Protein AF-A0A4S1FRP7-F1 (afdb_monomer_lite)

Foldseek 3Di:
DVVLLVVLQVLQQPADPVHGHDVSGCLVVLVLQLCLQQVQADPPPRDGGLQVVCCVDPPNVPDPSCPPVVVVLVSCVVSCVVCPPVDDNSRSSNSSD

Structure (mmCIF, N/CA/C/O backbone):
data_AF-A0A4S1FRP7-F1
#
_entry.id   AF-A0A4S1FRP7-F1
#
loop_
_atom_site.group_PDB
_atom_site.id
_atom_site.type_symbol
_atom_site.label_atom_id
_atom_site.label_alt_id
_atom_site.label_comp_id
_atom_site.label_asym_id
_atom_site.label_entity_id
_atom_site.label_seq_id
_atom_site.pdbx_PDB_ins_code
_atom_site.Cartn_x
_atom_site.Cartn_y
_atom_site.Cartn_z
_atom_site.occupancy
_atom_site.B_iso_or_equiv
_atom_site.auth_seq_id
_atom_site.auth_comp_id
_atom_site.auth_asym_id
_atom_site.auth_atom_id
_atom_site.pdbx_PDB_model_num
ATOM 1 N N . LEU A 1 1 ? -16.721 -1.914 2.376 1.00 90.19 1 LEU A N 1
ATOM 2 C CA . LEU A 1 1 ? -15.394 -1.297 2.152 1.00 90.19 1 LEU A CA 1
ATOM 3 C C . LEU A 1 1 ? -15.132 -0.194 3.177 1.00 90.19 1 LEU A C 1
ATOM 5 O O . LEU A 1 1 ? -14.040 -0.136 3.720 1.00 90.19 1 LEU A O 1
ATOM 9 N N . ASP A 1 2 ? -16.154 0.590 3.516 1.00 97.00 2 ASP A N 1
ATOM 10 C CA . ASP A 1 2 ? -16.107 1.766 4.400 1.00 97.00 2 ASP A CA 1
ATOM 11 C C . ASP A 1 2 ? -15.367 1.554 5.725 1.00 97.00 2 ASP A C 1
ATOM 13 O O . ASP A 1 2 ? -14.575 2.399 6.126 1.00 97.00 2 ASP A O 1
ATOM 17 N N . ALA A 1 3 ? -15.556 0.406 6.385 1.00 97.69 3 ALA A N 1
ATOM 18 C CA . ALA A 1 3 ? -14.838 0.092 7.621 1.00 97.69 3 ALA A CA 1
ATOM 19 C C . ALA A 1 3 ? -13.310 0.020 7.420 1.00 97.69 3 ALA A C 1
ATOM 21 O O . ALA A 1 3 ? -12.560 0.529 8.248 1.00 97.69 3 ALA A O 1
ATOM 22 N N . VAL A 1 4 ? -12.849 -0.558 6.303 1.00 98.19 4 VAL A N 1
ATOM 23 C CA . VAL A 1 4 ? -11.419 -0.631 5.959 1.00 98.19 4 VAL A CA 1
ATOM 24 C C . VAL A 1 4 ? -10.877 0.767 5.680 1.00 98.19 4 VAL A C 1
ATOM 26 O O . VAL A 1 4 ? -9.824 1.119 6.194 1.00 98.19 4 VAL A O 1
ATOM 29 N N . VAL A 1 5 ? -11.612 1.574 4.908 1.00 98.50 5 VAL A N 1
ATOM 30 C CA . VAL A 1 5 ? -11.221 2.955 4.574 1.00 98.50 5 VAL A CA 1
ATOM 31 C C . VAL A 1 5 ? -11.140 3.820 5.831 1.00 98.50 5 VAL A C 1
ATOM 33 O O . VAL A 1 5 ? -10.173 4.552 6.015 1.00 98.50 5 VAL A O 1
ATOM 36 N N . LYS A 1 6 ? -12.103 3.682 6.749 1.00 98.62 6 LYS A N 1
ATOM 37 C CA . LYS A 1 6 ? -12.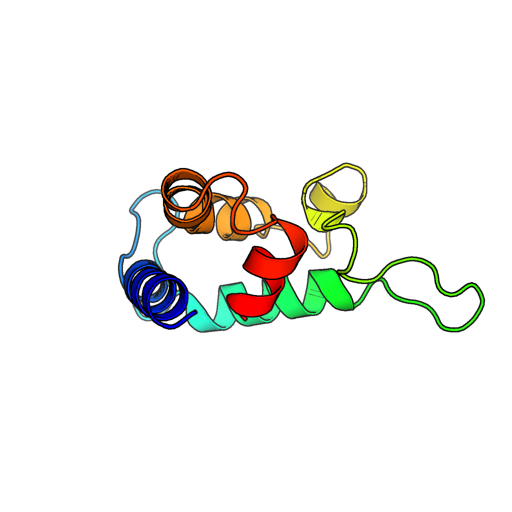073 4.370 8.043 1.00 98.62 6 LYS A CA 1
ATOM 38 C C . LYS A 1 6 ? -10.834 3.995 8.860 1.00 98.62 6 LYS A C 1
ATOM 40 O O . LYS A 1 6 ? -10.193 4.878 9.421 1.00 98.62 6 LYS A O 1
ATOM 45 N N . ASP A 1 7 ? -10.490 2.709 8.921 1.00 98.75 7 ASP A N 1
ATOM 46 C CA . ASP A 1 7 ? -9.285 2.265 9.629 1.00 98.75 7 ASP A CA 1
ATOM 47 C C . ASP A 1 7 ? -7.998 2.749 8.937 1.00 98.75 7 ASP A C 1
ATOM 49 O O . ASP A 1 7 ? -7.041 3.103 9.619 1.00 98.75 7 ASP A O 1
ATOM 53 N N . LEU A 1 8 ? -7.968 2.816 7.600 1.00 98.69 8 LEU A N 1
ATOM 54 C CA . LEU A 1 8 ? -6.846 3.388 6.848 1.00 98.69 8 LEU A CA 1
ATOM 55 C C . LEU A 1 8 ? -6.656 4.877 7.151 1.00 98.69 8 LEU A C 1
ATOM 57 O O . LEU A 1 8 ? -5.534 5.289 7.432 1.00 98.69 8 LEU A O 1
ATOM 61 N N . HIS A 1 9 ? -7.735 5.666 7.164 1.00 98.62 9 HIS A N 1
ATOM 62 C CA . HIS A 1 9 ? -7.672 7.077 7.554 1.00 98.62 9 HIS A CA 1
ATOM 63 C C . HIS A 1 9 ? -7.157 7.254 8.985 1.00 98.62 9 HIS A C 1
ATOM 65 O O . HIS A 1 9 ? -6.389 8.173 9.244 1.00 98.62 9 HIS A O 1
ATOM 71 N N . HIS A 1 10 ? -7.532 6.360 9.905 1.00 98.69 10 HIS A N 1
ATOM 72 C CA . HIS A 1 10 ? -6.985 6.390 11.258 1.00 98.69 10 HIS A CA 1
ATOM 73 C C . HIS A 1 10 ? -5.472 6.129 11.265 1.00 98.69 10 HIS A C 1
ATOM 75 O O . HIS A 1 10 ? -4.729 6.933 11.822 1.00 98.69 10 HIS A O 1
ATOM 81 N N . VAL A 1 11 ? -5.007 5.071 10.583 1.00 98.56 11 VAL A N 1
ATOM 82 C CA . VAL A 1 11 ? -3.567 4.771 10.464 1.00 98.56 11 VAL A CA 1
ATOM 83 C C . VAL A 1 11 ? -2.799 5.937 9.851 1.00 98.56 11 VAL A C 1
ATOM 85 O O . VAL A 1 11 ? -1.687 6.217 10.280 1.00 98.56 11 VAL A O 1
ATOM 88 N N . MET A 1 12 ? -3.374 6.636 8.871 1.00 98.69 12 MET A N 1
ATOM 89 C CA . MET A 1 12 ? -2.711 7.760 8.211 1.00 98.69 12 MET A CA 1
ATOM 90 C C . MET A 1 12 ? -2.322 8.890 9.168 1.00 98.69 12 MET A C 1
ATOM 92 O O . MET A 1 12 ? -1.333 9.559 8.890 1.00 98.69 12 MET A O 1
ATOM 96 N N . THR A 1 13 ? -3.053 9.092 10.265 1.00 98.75 13 THR A N 1
ATOM 97 C CA . THR A 1 13 ? -2.801 10.167 11.244 1.00 98.75 13 THR A CA 1
ATOM 98 C C . THR A 1 13 ? -2.279 9.665 12.593 1.00 98.75 13 THR A C 1
ATOM 100 O O . THR A 1 13 ? -1.936 10.469 13.455 1.00 98.75 13 THR A O 1
ATOM 103 N N . ASP A 1 14 ? -2.222 8.347 12.800 1.00 98.62 14 ASP A N 1
ATOM 104 C CA . ASP A 1 14 ? -1.711 7.723 14.025 1.00 98.62 14 ASP A CA 1
ATOM 105 C C . ASP A 1 14 ? -0.190 7.516 13.932 1.00 98.62 14 ASP A C 1
ATOM 107 O O . ASP A 1 14 ? 0.308 6.425 13.632 1.00 98.62 14 ASP A O 1
ATOM 111 N N . SER A 1 15 ? 0.557 8.608 14.111 1.00 98.69 15 SER A N 1
ATOM 112 C CA . SER A 1 15 ? 2.020 8.611 14.007 1.00 98.69 15 SER A CA 1
ATOM 113 C C . SER A 1 15 ? 2.667 7.638 14.997 1.00 98.69 15 SER A C 1
ATOM 115 O O . SER A 1 15 ? 2.350 7.628 16.181 1.00 98.69 15 SER A O 1
ATOM 117 N N . GLN A 1 16 ? 3.634 6.864 14.514 1.00 98.69 16 GLN A N 1
ATOM 118 C CA . GLN A 1 16 ? 4.375 5.870 15.282 1.00 98.69 16 GLN A CA 1
ATOM 119 C C . GLN A 1 16 ? 5.803 6.345 15.571 1.00 98.69 16 GLN A C 1
ATOM 121 O O . GLN A 1 16 ? 6.515 6.743 14.651 1.00 98.69 16 GLN A O 1
ATOM 126 N N . ASP A 1 17 ? 6.277 6.206 16.809 1.00 98.38 17 ASP A N 1
ATOM 127 C CA . ASP A 1 17 ? 7.604 6.700 17.225 1.00 98.38 17 ASP A CA 1
ATOM 128 C C . ASP A 1 17 ? 8.778 6.086 16.439 1.00 98.38 17 ASP A C 1
ATOM 130 O O . ASP A 1 17 ? 9.797 6.734 16.211 1.00 98.38 17 ASP A O 1
ATOM 134 N N . TRP A 1 18 ? 8.642 4.836 15.985 1.00 98.50 18 TRP A N 1
ATOM 135 C CA . TRP A 1 18 ? 9.676 4.135 15.211 1.00 98.50 18 TRP A CA 1
ATOM 136 C C . TRP A 1 18 ? 9.742 4.575 13.739 1.00 98.50 18 TRP A C 1
ATOM 138 O O . TRP A 1 18 ? 10.703 4.245 13.035 1.00 98.50 18 TRP A O 1
ATOM 148 N N . TRP A 1 19 ? 8.729 5.300 13.260 1.00 98.69 19 TRP A N 1
ATOM 149 C CA . TRP A 1 19 ? 8.724 5.945 11.952 1.00 98.69 19 TRP A CA 1
ATOM 150 C C . TRP A 1 19 ? 7.743 7.123 11.947 1.00 98.69 19 TRP A C 1
ATOM 152 O O . TRP A 1 19 ? 6.633 6.966 11.437 1.00 98.69 19 TRP A O 1
ATOM 162 N N . PRO A 1 20 ? 8.103 8.279 12.533 1.00 98.69 20 PRO A N 1
ATOM 163 C CA . PRO A 1 20 ? 7.175 9.394 12.701 1.00 98.69 20 PRO A CA 1
ATOM 164 C C . PRO A 1 20 ? 6.595 9.881 11.371 1.00 98.69 20 PRO A C 1
ATOM 166 O O . PRO A 1 20 ? 7.275 9.876 10.345 1.00 98.69 20 PRO A O 1
ATOM 169 N N . ALA A 1 21 ? 5.325 10.279 11.383 1.00 98.75 21 ALA A N 1
ATOM 170 C CA . ALA A 1 21 ? 4.650 10.762 10.188 1.00 98.75 21 ALA A CA 1
ATOM 171 C C . ALA A 1 21 ? 5.100 12.185 9.839 1.00 98.75 21 ALA A C 1
ATOM 173 O O . ALA A 1 21 ? 4.950 13.108 10.645 1.00 98.75 21 ALA A O 1
ATOM 174 N N . ASP A 1 22 ? 5.579 12.382 8.612 1.00 98.44 22 ASP A N 1
ATOM 175 C CA . ASP A 1 22 ? 5.844 13.719 8.086 1.00 98.44 22 ASP A CA 1
ATOM 176 C C . ASP A 1 22 ? 4.558 14.552 8.138 1.00 98.44 22 ASP A C 1
ATOM 178 O O . ASP A 1 22 ? 3.494 14.108 7.704 1.00 98.44 22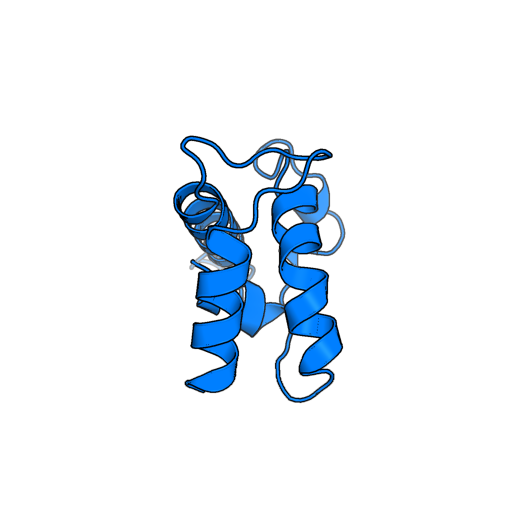 ASP A O 1
ATOM 182 N N . PHE A 1 23 ? 4.640 15.753 8.718 1.00 98.38 23 PHE A N 1
ATOM 183 C CA . PHE A 1 23 ? 3.488 16.644 8.926 1.00 98.38 23 PHE A CA 1
ATOM 184 C C . PHE A 1 23 ? 2.320 16.005 9.704 1.00 98.38 23 PHE A C 1
ATOM 186 O O . PHE A 1 23 ? 1.180 16.453 9.589 1.00 98.38 23 PHE A O 1
ATOM 193 N N . GLY A 1 24 ? 2.586 14.953 10.488 1.00 98.44 24 GLY A N 1
ATOM 194 C CA . GLY A 1 24 ? 1.554 14.209 11.210 1.00 98.44 24 GLY A CA 1
ATOM 195 C C . GLY A 1 24 ? 0.649 13.359 10.311 1.00 98.44 24 GLY A C 1
ATOM 196 O O . GLY A 1 24 ? -0.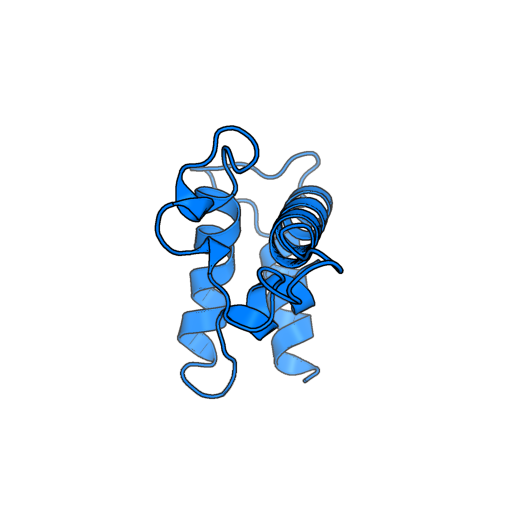429 12.968 10.755 1.00 98.44 24 GLY A O 1
ATOM 197 N N . HIS A 1 25 ? 1.043 13.083 9.058 1.00 98.81 25 HIS A N 1
ATOM 198 C CA . HIS A 1 25 ? 0.213 12.320 8.124 1.00 98.81 25 HIS A CA 1
ATOM 199 C C . HIS A 1 25 ? 1.022 11.432 7.155 1.00 98.81 25 HIS A C 1
ATOM 201 O O . HIS A 1 25 ? 1.767 11.912 6.306 1.00 98.81 25 HIS A O 1
ATOM 207 N N . TYR A 1 26 ? 0.786 10.116 7.155 1.00 98.88 26 TYR A N 1
ATOM 208 C CA . TYR A 1 26 ? 1.445 9.149 6.251 1.00 98.88 26 TYR A CA 1
ATOM 209 C C . TYR A 1 26 ? 0.912 9.136 4.810 1.00 98.88 26 TYR A C 1
ATOM 211 O O . TYR A 1 26 ? 1.285 8.275 4.015 1.00 98.88 26 TYR A O 1
ATOM 219 N N . GLY A 1 27 ? 0.040 10.076 4.448 1.00 98.75 27 GLY A N 1
ATOM 220 C CA . GLY A 1 27 ? -0.686 10.064 3.173 1.00 98.75 27 GLY A CA 1
ATOM 221 C C . GLY A 1 27 ? 0.271 10.079 1.979 1.00 98.75 27 GLY A C 1
ATOM 222 O O . GLY A 1 27 ? 0.245 9.146 1.176 1.00 98.75 27 GLY A O 1
ATOM 223 N N . PRO A 1 28 ? 1.203 11.049 1.906 1.00 98.81 28 PRO A N 1
ATOM 224 C CA . PRO A 1 28 ? 2.212 11.087 0.847 1.00 98.81 28 PRO A CA 1
ATOM 225 C C . PRO A 1 28 ? 3.062 9.808 0.755 1.00 98.81 28 PRO A C 1
ATOM 227 O O . PRO A 1 28 ? 3.396 9.357 -0.343 1.00 98.81 28 PRO A O 1
ATOM 230 N N . LEU A 1 29 ? 3.376 9.178 1.894 1.00 98.81 29 LEU A N 1
ATOM 231 C CA . LEU A 1 29 ? 4.127 7.922 1.931 1.00 98.81 29 LEU A CA 1
ATOM 232 C C . LEU A 1 29 ? 3.322 6.752 1.340 1.00 98.81 29 LEU A C 1
ATOM 234 O O . LEU A 1 29 ? 3.883 5.946 0.593 1.00 98.81 29 LEU A O 1
ATOM 238 N N . PHE A 1 30 ? 2.026 6.651 1.647 1.00 98.88 30 PHE A N 1
ATOM 239 C CA . PHE A 1 30 ? 1.161 5.603 1.098 1.00 98.88 30 PHE A CA 1
ATOM 240 C C . PHE A 1 30 ? 0.873 5.806 -0.390 1.00 98.88 30 PHE A C 1
ATOM 242 O O . PHE A 1 30 ? 0.950 4.831 -1.138 1.00 98.88 30 PHE A O 1
ATOM 249 N N . ILE A 1 31 ? 0.696 7.053 -0.842 1.00 98.88 31 ILE A N 1
ATOM 250 C CA . ILE A 1 31 ? 0.613 7.389 -2.273 1.00 98.88 31 ILE A CA 1
ATOM 251 C C . ILE A 1 31 ? 1.870 6.894 -3.000 1.00 98.88 31 ILE A C 1
ATOM 253 O O . ILE A 1 31 ? 1.772 6.175 -3.998 1.00 98.88 31 ILE A O 1
ATOM 257 N N . ARG A 1 32 ? 3.070 7.195 -2.473 1.00 98.88 32 ARG A N 1
ATOM 258 C CA . ARG A 1 32 ? 4.331 6.690 -3.044 1.00 98.88 32 ARG A CA 1
ATOM 259 C C . ARG A 1 32 ? 4.370 5.160 -3.051 1.00 98.88 32 ARG A C 1
ATOM 261 O O . ARG A 1 32 ? 4.757 4.566 -4.052 1.00 98.88 32 ARG A O 1
ATOM 268 N N . MET A 1 33 ? 3.977 4.501 -1.963 1.00 98.88 33 MET A N 1
ATOM 269 C CA . MET A 1 33 ? 3.968 3.037 -1.894 1.00 98.88 33 MET A CA 1
ATOM 270 C C . MET A 1 33 ? 3.062 2.416 -2.969 1.00 98.88 33 MET A C 1
ATOM 272 O O . MET A 1 33 ? 3.493 1.479 -3.651 1.00 98.88 33 MET A O 1
ATOM 276 N N . ALA A 1 34 ? 1.844 2.940 -3.135 1.00 98.94 34 ALA A N 1
ATOM 277 C CA . ALA A 1 34 ? 0.889 2.479 -4.138 1.00 98.94 34 ALA A CA 1
ATOM 278 C C . ALA A 1 34 ? 1.421 2.703 -5.560 1.00 98.94 34 ALA A C 1
ATOM 280 O O . ALA A 1 34 ? 1.445 1.765 -6.364 1.00 98.94 34 ALA A O 1
ATOM 281 N N . TRP A 1 35 ? 1.955 3.901 -5.828 1.00 98.88 35 TRP A N 1
ATOM 282 C CA . TRP A 1 35 ? 2.623 4.238 -7.087 1.00 98.88 35 TRP A CA 1
ATOM 283 C C . TRP A 1 35 ? 3.755 3.257 -7.416 1.00 98.88 35 TRP A C 1
ATOM 285 O O . TRP A 1 35 ? 3.734 2.637 -8.475 1.00 98.88 35 TRP A O 1
ATOM 295 N N . HIS A 1 36 ? 4.694 3.020 -6.495 1.00 98.88 36 HIS A N 1
ATOM 296 C CA . HIS A 1 36 ? 5.806 2.081 -6.707 1.00 98.88 36 HIS A CA 1
ATOM 297 C C . HIS A 1 36 ? 5.342 0.622 -6.854 1.00 98.88 36 HIS A C 1
ATOM 299 O O . HIS A 1 36 ? 6.018 -0.191 -7.481 1.00 98.88 36 HIS A O 1
ATOM 305 N N . SER A 1 37 ? 4.205 0.252 -6.256 1.00 98.69 37 SER A N 1
ATOM 306 C CA . SER A 1 37 ? 3.646 -1.099 -6.381 1.00 98.69 37 SER A CA 1
ATOM 307 C C . SER A 1 37 ? 3.132 -1.327 -7.805 1.00 98.69 37 SER A C 1
ATOM 309 O O . SER A 1 37 ? 3.469 -2.326 -8.443 1.00 98.69 37 SER A O 1
ATOM 311 N N . ALA A 1 38 ? 2.376 -0.364 -8.338 1.00 98.81 38 ALA A N 1
ATOM 312 C CA . ALA A 1 38 ? 1.848 -0.412 -9.698 1.00 98.81 38 ALA A CA 1
ATOM 313 C C . ALA A 1 38 ? 2.916 -0.134 -10.774 1.00 98.81 38 ALA A C 1
ATOM 315 O O . ALA A 1 38 ? 2.880 -0.735 -11.848 1.00 98.81 38 ALA A O 1
ATOM 316 N N . GLY A 1 39 ? 3.896 0.719 -10.475 1.00 98.56 39 GLY A N 1
ATOM 317 C CA . GLY A 1 39 ? 4.882 1.250 -11.422 1.00 98.56 39 GLY A CA 1
ATOM 318 C C . GLY A 1 39 ? 5.908 0.248 -11.955 1.00 98.56 39 GLY A C 1
ATOM 319 O O . GLY A 1 39 ? 6.697 0.592 -12.826 1.00 98.56 39 GLY A O 1
ATOM 320 N N . THR A 1 40 ? 5.899 -1.003 -11.486 1.00 98.62 40 THR A N 1
ATOM 321 C CA . THR A 1 40 ? 6.752 -2.067 -12.052 1.00 98.62 40 THR A CA 1
ATOM 322 C C . THR A 1 40 ? 6.200 -2.651 -13.356 1.00 98.62 40 THR A C 1
ATOM 324 O O . THR A 1 40 ? 6.880 -3.449 -14.003 1.00 98.62 40 THR A O 1
ATOM 327 N N . TYR A 1 41 ? 4.963 -2.300 -13.725 1.00 98.69 41 TYR A N 1
ATOM 328 C CA . TYR A 1 41 ? 4.291 -2.800 -14.920 1.00 98.69 41 TYR A CA 1
ATOM 329 C C . TYR A 1 41 ? 5.003 -2.388 -16.216 1.00 98.69 41 TYR A C 1
ATOM 331 O O . TYR A 1 41 ? 5.495 -1.267 -16.343 1.00 98.69 41 TYR A O 1
ATOM 339 N N . ARG A 1 42 ? 5.007 -3.282 -17.213 1.00 98.62 42 ARG A N 1
ATOM 340 C CA . ARG A 1 42 ? 5.581 -3.019 -18.541 1.00 98.62 42 ARG A CA 1
ATOM 341 C C . ARG A 1 42 ? 4.670 -3.542 -19.650 1.00 98.62 42 ARG A C 1
ATOM 343 O O . ARG A 1 42 ? 4.258 -4.698 -19.623 1.00 98.62 42 ARG A O 1
ATOM 350 N N . ILE A 1 43 ? 4.445 -2.733 -20.687 1.00 98.50 43 ILE A N 1
ATOM 351 C CA . ILE A 1 43 ? 3.566 -3.094 -21.818 1.00 98.50 43 ILE A CA 1
ATOM 352 C C . ILE A 1 43 ? 4.126 -4.205 -22.720 1.00 98.50 43 ILE A C 1
ATOM 354 O O . ILE A 1 43 ? 3.359 -4.874 -23.399 1.00 98.50 43 ILE A O 1
ATOM 358 N N . GLY A 1 44 ? 5.450 -4.405 -22.743 1.00 98.62 44 GLY A N 1
ATOM 359 C CA . GLY A 1 44 ? 6.092 -5.330 -23.685 1.00 98.62 44 GLY A CA 1
ATOM 360 C C . GLY A 1 44 ? 5.821 -6.810 -23.400 1.00 98.62 44 GLY A C 1
ATOM 361 O O . GLY A 1 44 ? 5.796 -7.615 -24.321 1.00 98.62 44 GLY A O 1
ATOM 362 N N . ASP A 1 45 ? 5.621 -7.174 -22.134 1.00 98.31 45 ASP A N 1
ATOM 363 C CA . ASP A 1 45 ? 5.334 -8.552 -21.715 1.00 98.31 45 ASP A CA 1
ATOM 364 C C . ASP A 1 45 ? 4.240 -8.655 -20.644 1.00 98.31 45 ASP A C 1
ATOM 366 O O . ASP A 1 45 ? 3.998 -9.739 -20.117 1.00 98.31 45 ASP A O 1
ATOM 370 N N . GLY A 1 46 ? 3.600 -7.535 -20.292 1.00 98.00 46 GLY A N 1
ATOM 371 C CA . GLY A 1 46 ? 2.525 -7.471 -19.300 1.00 98.00 46 GLY A CA 1
ATOM 372 C C . GLY A 1 46 ? 2.949 -7.824 -17.870 1.00 98.00 46 GLY A C 1
ATOM 373 O O . GLY A 1 46 ? 2.089 -7.969 -17.003 1.00 98.00 46 GLY A O 1
ATOM 374 N N . ARG A 1 47 ? 4.253 -7.996 -17.604 1.00 98.50 47 ARG A N 1
ATOM 375 C CA . ARG A 1 47 ? 4.775 -8.338 -16.274 1.00 98.50 47 ARG A CA 1
ATOM 376 C C . ARG A 1 47 ? 4.867 -7.109 -15.374 1.00 98.50 47 ARG A C 1
ATOM 378 O O . ARG A 1 47 ? 4.874 -5.972 -15.838 1.00 98.50 47 ARG A O 1
ATOM 385 N N . GLY A 1 48 ? 5.002 -7.373 -14.076 1.00 98.38 48 GLY A N 1
ATOM 386 C CA . GLY A 1 48 ? 5.023 -6.351 -13.033 1.00 98.38 48 GLY A CA 1
ATOM 387 C C . GLY A 1 48 ? 3.615 -5.907 -12.641 1.00 98.38 48 GLY A C 1
ATOM 388 O O . GLY A 1 48 ? 2.641 -6.633 -12.835 1.00 98.38 48 GLY A O 1
ATOM 389 N N . GLY A 1 49 ? 3.520 -4.716 -12.065 1.00 98.62 49 GLY A N 1
ATOM 390 C CA . GLY A 1 49 ? 2.280 -4.154 -11.552 1.00 98.62 49 GLY A CA 1
ATOM 391 C C . GLY A 1 49 ? 1.918 -4.639 -10.149 1.00 98.62 49 GLY A C 1
ATOM 392 O O . GLY A 1 49 ? 2.574 -5.486 -9.538 1.00 98.62 49 GLY A O 1
ATOM 393 N N . ALA A 1 50 ? 0.820 -4.089 -9.636 1.00 98.44 50 ALA A N 1
ATOM 394 C CA . ALA A 1 50 ? 0.417 -4.275 -8.247 1.00 98.44 50 ALA A CA 1
ATOM 395 C C . ALA A 1 50 ? -0.386 -5.558 -7.982 1.00 98.44 50 ALA A C 1
ATOM 3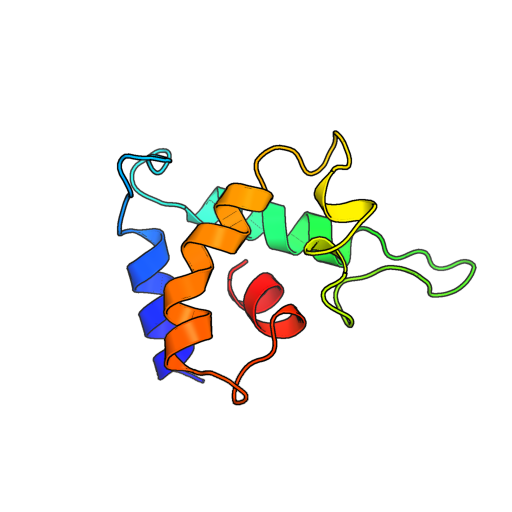97 O O . ALA A 1 50 ? -0.512 -5.963 -6.827 1.00 98.44 50 ALA A O 1
ATOM 398 N N . GLY A 1 51 ? -0.917 -6.212 -9.023 1.00 97.94 51 GLY A N 1
ATOM 399 C CA . GLY A 1 51 ? -1.966 -7.236 -8.894 1.00 97.94 51 GLY A CA 1
ATOM 400 C C . GLY A 1 51 ? -1.592 -8.465 -8.056 1.00 97.94 51 GLY A C 1
ATOM 401 O O . GLY A 1 51 ? -2.459 -9.094 -7.463 1.00 97.94 51 GLY A O 1
ATOM 402 N N . ALA A 1 52 ? -0.301 -8.788 -7.947 1.00 98.00 52 ALA A N 1
ATOM 403 C CA . ALA A 1 52 ? 0.184 -9.900 -7.125 1.00 98.00 52 ALA A CA 1
ATOM 404 C C . ALA A 1 52 ? 0.761 -9.462 -5.762 1.00 98.00 52 ALA A C 1
ATOM 406 O O . ALA A 1 52 ? 1.181 -10.302 -4.963 1.00 98.00 52 ALA A O 1
ATOM 407 N N . GLY A 1 53 ? 0.823 -8.153 -5.483 1.00 98.38 53 GLY A N 1
ATOM 408 C CA . GLY A 1 53 ? 1.395 -7.616 -4.246 1.00 98.38 53 GLY A CA 1
ATOM 409 C C . GLY A 1 53 ? 2.879 -7.953 -4.061 1.00 98.38 53 GLY A C 1
ATOM 410 O O . GLY A 1 53 ? 3.327 -8.128 -2.927 1.00 98.38 53 GLY A O 1
ATOM 411 N N . GLN A 1 54 ? 3.638 -8.072 -5.158 1.00 98.75 54 GLN A N 1
ATOM 412 C CA . GLN A 1 54 ? 5.041 -8.511 -5.150 1.00 98.75 54 GLN A CA 1
ATOM 413 C C . GLN A 1 54 ? 5.991 -7.526 -4.459 1.00 98.75 54 GLN A C 1
ATOM 415 O O . GLN A 1 54 ? 7.074 -7.922 -4.046 1.00 98.75 54 GLN A O 1
ATOM 420 N N . GLN A 1 55 ? 5.580 -6.271 -4.239 1.00 98.81 55 GLN A N 1
ATOM 421 C CA . GLN A 1 55 ? 6.386 -5.275 -3.520 1.00 98.81 55 GLN A CA 1
ATOM 422 C C . GLN A 1 55 ? 6.777 -5.723 -2.093 1.00 98.81 55 GLN A C 1
ATOM 424 O O . GLN A 1 55 ? 7.730 -5.204 -1.516 1.00 98.81 55 GLN A O 1
ATOM 429 N N . ARG A 1 56 ? 6.073 -6.707 -1.511 1.00 98.75 56 ARG A N 1
ATOM 430 C CA . ARG A 1 56 ? 6.406 -7.288 -0.196 1.00 98.75 56 ARG A CA 1
ATOM 431 C C . ARG A 1 56 ? 7.459 -8.403 -0.235 1.00 98.75 56 ARG A C 1
ATOM 433 O O . ARG A 1 56 ? 7.873 -8.860 0.827 1.00 98.75 56 ARG A O 1
ATOM 440 N N . PHE A 1 57 ? 7.880 -8.839 -1.418 1.00 98.81 57 PHE A N 1
ATOM 441 C CA . PHE A 1 57 ? 8.823 -9.937 -1.621 1.00 98.81 57 PHE A CA 1
ATOM 442 C C . PHE A 1 57 ? 10.076 -9.484 -2.371 1.00 98.81 57 PHE A C 1
ATOM 444 O O . PHE A 1 57 ? 10.103 -8.417 -2.985 1.00 98.81 57 PHE A O 1
ATOM 451 N N . ALA A 1 58 ? 11.116 -10.316 -2.325 1.00 98.12 58 ALA A N 1
ATOM 452 C CA . ALA A 1 58 ? 12.295 -10.120 -3.152 1.00 98.12 58 ALA A CA 1
ATOM 453 C C . ALA A 1 58 ? 11.941 -10.274 -4.650 1.00 98.12 58 ALA A C 1
ATOM 455 O O . ALA A 1 58 ? 11.086 -11.094 -4.989 1.00 98.12 58 ALA A O 1
ATOM 456 N N . PRO A 1 59 ? 12.592 -9.516 -5.552 1.00 98.44 59 PRO A N 1
ATOM 457 C CA . PRO A 1 59 ? 13.621 -8.516 -5.255 1.00 98.44 59 PRO A CA 1
ATOM 458 C C . PRO A 1 59 ? 13.049 -7.131 -4.901 1.00 98.44 59 PRO A C 1
ATOM 460 O O . PRO A 1 59 ? 13.777 -6.287 -4.385 1.00 98.44 59 PRO A O 1
ATOM 463 N N . LEU A 1 60 ? 11.761 -6.887 -5.174 1.00 98.69 60 LEU A N 1
ATOM 464 C CA . LEU A 1 60 ? 11.158 -5.551 -5.121 1.00 98.69 60 LEU A CA 1
ATOM 465 C C . LEU A 1 60 ? 11.203 -4.924 -3.727 1.00 98.69 60 LEU A C 1
ATOM 467 O O . LEU A 1 60 ? 11.380 -3.713 -3.613 1.00 98.69 60 LEU A O 1
ATOM 471 N N . ASN A 1 61 ? 11.073 -5.724 -2.670 1.00 98.50 61 ASN A N 1
ATOM 472 C CA . ASN A 1 61 ? 11.119 -5.239 -1.291 1.00 98.50 61 ASN A CA 1
ATOM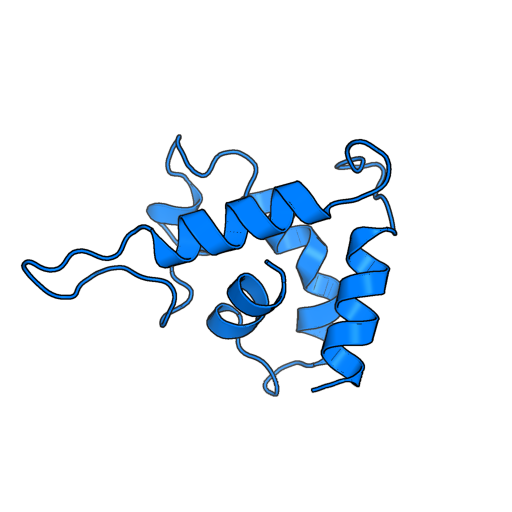 473 C C . ASN A 1 61 ? 12.469 -4.620 -0.884 1.00 98.50 61 ASN A C 1
ATOM 475 O O . ASN A 1 61 ? 12.499 -3.929 0.132 1.00 98.50 61 ASN A O 1
ATOM 479 N N . SER A 1 62 ? 13.526 -4.841 -1.673 1.00 98.50 62 SER A N 1
ATOM 480 C CA . SER A 1 62 ? 14.896 -4.387 -1.406 1.00 98.50 62 SER A CA 1
ATOM 481 C C . SER A 1 62 ? 15.498 -3.566 -2.551 1.00 98.50 62 SER A C 1
ATOM 483 O O . SER A 1 62 ? 16.693 -3.277 -2.536 1.00 98.50 62 SER A O 1
ATOM 485 N N . TRP A 1 63 ? 14.710 -3.192 -3.564 1.00 98.69 63 TRP A N 1
ATOM 486 C CA . TRP A 1 63 ? 15.186 -2.266 -4.592 1.00 98.69 63 TRP A CA 1
ATOM 487 C C . TRP A 1 63 ? 15.515 -0.898 -3.979 1.00 98.69 63 TRP A C 1
ATOM 489 O O . TRP A 1 63 ? 14.737 -0.426 -3.147 1.00 98.69 63 TRP A O 1
ATOM 499 N N . PRO A 1 64 ? 16.597 -0.222 -4.418 1.00 98.50 64 PRO A N 1
ATOM 500 C CA . PRO A 1 64 ? 16.951 1.107 -3.915 1.00 98.50 64 PRO A CA 1
ATOM 501 C C . PRO A 1 64 ? 15.796 2.109 -4.018 1.00 98.50 64 PRO A C 1
ATOM 503 O O . PRO A 1 64 ? 15.521 2.848 -3.078 1.00 98.50 64 PRO A O 1
ATOM 506 N N . ASP A 1 65 ? 15.051 2.060 -5.123 1.00 98.56 65 ASP A N 1
ATOM 507 C CA . ASP A 1 65 ? 13.917 2.953 -5.369 1.00 98.56 65 ASP A CA 1
ATOM 508 C C . ASP A 1 65 ? 12.720 2.686 -4.434 1.00 98.56 65 ASP A C 1
ATOM 510 O O . ASP A 1 65 ? 11.879 3.551 -4.213 1.00 98.56 65 ASP A O 1
ATOM 514 N N . ASN A 1 66 ? 12.669 1.511 -3.798 1.00 98.69 66 ASN A N 1
ATOM 515 C CA . ASN A 1 66 ? 11.651 1.136 -2.813 1.00 98.69 66 ASN A CA 1
ATOM 516 C C . ASN A 1 66 ? 12.116 1.343 -1.362 1.00 98.69 66 ASN A C 1
ATOM 518 O O . ASN A 1 66 ? 11.472 0.844 -0.433 1.00 98.69 66 ASN A O 1
ATOM 522 N N . ALA A 1 67 ? 13.200 2.098 -1.143 1.00 98.50 67 ALA A N 1
ATOM 523 C CA . ALA A 1 67 ? 13.694 2.413 0.193 1.00 98.50 67 ALA A CA 1
ATOM 524 C C . ALA A 1 67 ? 12.590 3.002 1.091 1.00 98.50 67 ALA A C 1
ATOM 526 O O . ALA A 1 67 ? 11.790 3.847 0.664 1.00 98.50 67 ALA A O 1
ATOM 527 N N . ASN A 1 68 ? 12.566 2.534 2.343 1.00 98.44 68 ASN A N 1
ATOM 528 C CA . ASN A 1 68 ? 11.584 2.842 3.389 1.00 98.44 68 ASN A CA 1
ATOM 529 C C . ASN A 1 68 ? 10.133 2.398 3.108 1.00 98.44 68 ASN A C 1
ATOM 531 O O . ASN A 1 68 ? 9.269 2.566 3.970 1.00 98.44 68 ASN A O 1
ATOM 535 N N . LEU A 1 69 ? 9.828 1.782 1.957 1.00 98.81 69 LEU A N 1
ATOM 536 C CA . LEU A 1 69 ? 8.487 1.227 1.716 1.00 98.81 69 LEU A CA 1
ATOM 537 C C . LEU A 1 69 ? 8.220 -0.049 2.531 1.00 98.81 69 LEU A C 1
ATOM 539 O O . LEU A 1 69 ? 7.072 -0.457 2.692 1.00 98.81 69 LEU A O 1
ATOM 543 N N . ASP A 1 70 ? 9.256 -0.665 3.101 1.00 98.81 70 ASP A N 1
ATOM 544 C CA . ASP A 1 70 ? 9.126 -1.681 4.148 1.00 98.81 70 ASP A CA 1
ATOM 545 C C . ASP A 1 70 ? 8.391 -1.144 5.386 1.00 98.81 70 ASP A C 1
ATOM 547 O O . ASP A 1 70 ? 7.506 -1.825 5.914 1.00 98.81 70 ASP A O 1
ATOM 551 N N . LYS A 1 71 ? 8.670 0.104 5.778 1.00 98.81 71 LYS A N 1
ATOM 552 C CA . LYS A 1 71 ? 7.999 0.792 6.888 1.00 98.81 71 LYS A CA 1
ATOM 553 C C . LYS A 1 71 ? 6.563 1.149 6.528 1.00 98.81 71 LYS A C 1
ATOM 555 O O . LYS A 1 71 ? 5.663 0.862 7.310 1.00 98.81 71 LYS A O 1
ATOM 560 N N . ALA A 1 72 ? 6.327 1.646 5.310 1.00 98.81 72 ALA A N 1
ATOM 561 C CA . ALA A 1 72 ? 4.976 1.908 4.801 1.00 98.81 72 ALA A CA 1
ATOM 562 C C . ALA A 1 72 ? 4.085 0.651 4.861 1.00 98.81 72 ALA A C 1
ATOM 564 O O . ALA A 1 72 ? 2.995 0.678 5.430 1.00 98.81 72 ALA A O 1
ATOM 565 N N . ARG A 1 73 ? 4.585 -0.498 4.380 1.00 98.81 73 ARG A N 1
ATOM 566 C CA . ARG A 1 73 ? 3.858 -1.777 4.480 1.00 98.81 73 ARG A CA 1
ATOM 567 C C . ARG A 1 73 ? 3.661 -2.226 5.928 1.00 98.81 73 ARG A C 1
ATOM 569 O O . ARG A 1 73 ? 2.629 -2.816 6.245 1.00 98.81 73 ARG A O 1
ATOM 576 N N . ARG A 1 74 ? 4.634 -1.968 6.810 1.00 98.81 74 ARG A N 1
ATOM 577 C CA . ARG A 1 74 ? 4.529 -2.299 8.238 1.00 98.81 74 ARG A CA 1
ATOM 578 C C . ARG A 1 74 ? 3.453 -1.475 8.944 1.00 98.81 74 ARG A C 1
ATOM 580 O O . ARG A 1 74 ? 2.721 -2.059 9.736 1.00 98.81 74 ARG A O 1
ATOM 587 N N . LEU A 1 75 ? 3.307 -0.190 8.620 1.00 98.88 75 LEU A N 1
ATOM 588 C CA . LEU A 1 75 ? 2.245 0.673 9.160 1.00 98.88 75 LEU A CA 1
ATOM 589 C C . LEU A 1 75 ? 0.840 0.151 8.825 1.00 98.88 75 LEU A C 1
ATOM 591 O O . LEU A 1 75 ? -0.074 0.290 9.626 1.00 98.88 75 LEU A O 1
ATOM 595 N N . LEU A 1 76 ? 0.670 -0.521 7.682 1.00 98.81 76 LEU A N 1
ATOM 596 C CA . LEU A 1 76 ? -0.606 -1.128 7.284 1.00 98.81 76 LEU A CA 1
ATOM 597 C C . LEU A 1 76 ? -0.879 -2.501 7.920 1.00 98.81 76 LEU A C 1
ATOM 599 O O . LEU A 1 76 ? -1.977 -3.048 7.762 1.00 98.81 76 LEU A O 1
ATOM 603 N N . TRP A 1 77 ? 0.086 -3.087 8.639 1.00 98.81 77 TRP A N 1
ATOM 604 C CA . TRP A 1 77 ? -0.080 -4.404 9.260 1.00 98.81 77 TRP A CA 1
ATOM 605 C C . TRP A 1 77 ? -1.289 -4.500 10.204 1.00 98.81 77 TRP A C 1
ATOM 607 O O . TRP A 1 77 ? -2.015 -5.485 10.072 1.00 98.81 77 TRP A O 1
ATOM 617 N N . PRO A 1 78 ? -1.589 -3.525 11.087 1.00 98.69 78 PRO A N 1
ATOM 618 C CA . PRO A 1 78 ? -2.762 -3.601 11.961 1.00 98.69 78 PRO A CA 1
ATOM 619 C C . PRO A 1 78 ? -4.081 -3.728 11.182 1.00 98.69 78 PRO A C 1
ATOM 621 O O . PRO A 1 78 ? -4.934 -4.549 11.527 1.00 98.69 78 PRO A O 1
ATOM 624 N N . VAL A 1 79 ? -4.220 -3.004 10.062 1.00 98.69 79 VAL A N 1
ATOM 625 C CA . VAL A 1 79 ? -5.376 -3.132 9.157 1.00 98.69 79 VAL A CA 1
ATOM 626 C C . VAL A 1 79 ? -5.397 -4.530 8.539 1.00 98.69 79 VAL A C 1
ATOM 628 O O . VAL A 1 79 ? -6.410 -5.232 8.594 1.00 98.69 79 VAL A O 1
ATOM 631 N N . LYS A 1 80 ? -4.258 -5.000 8.014 1.00 98.75 80 LYS A N 1
ATOM 632 C CA . LYS A 1 80 ? -4.161 -6.352 7.445 1.00 98.75 80 LYS A CA 1
ATOM 633 C C . LYS A 1 80 ? -4.515 -7.442 8.461 1.00 98.75 80 LYS A C 1
ATOM 635 O O . LYS A 1 80 ? -5.166 -8.424 8.089 1.00 98.75 80 LYS A O 1
ATOM 640 N N . GLN A 1 81 ? -4.076 -7.283 9.706 1.00 98.75 81 GLN A N 1
ATOM 641 C CA . GLN A 1 81 ? -4.317 -8.204 10.811 1.00 98.75 81 GLN A CA 1
ATOM 642 C C . GLN A 1 81 ? -5.808 -8.249 11.164 1.00 98.75 81 GLN A C 1
ATOM 644 O O . GLN A 1 81 ? -6.369 -9.340 11.247 1.00 98.75 81 GLN A O 1
ATOM 649 N N . LYS A 1 82 ? -6.464 -7.085 11.275 1.00 98.69 82 LYS A N 1
ATOM 650 C CA . LYS A 1 82 ? -7.901 -6.962 11.579 1.00 98.69 82 LYS A CA 1
ATOM 651 C C . LYS A 1 82 ? -8.791 -7.628 10.527 1.00 98.69 82 LYS A C 1
ATOM 653 O O . LYS A 1 82 ? -9.744 -8.323 10.871 1.00 98.69 82 LYS A O 1
ATOM 658 N N . TYR A 1 83 ? -8.487 -7.436 9.243 1.00 98.56 83 TYR A N 1
ATOM 659 C CA . TYR A 1 83 ? -9.340 -7.929 8.153 1.00 98.56 83 TYR A CA 1
ATOM 660 C C . TYR A 1 83 ? -8.948 -9.313 7.623 1.00 98.56 83 TYR A C 1
ATOM 662 O O . TYR A 1 83 ? -9.742 -9.960 6.933 1.00 98.56 83 TYR A O 1
ATOM 670 N N . GLY A 1 84 ? -7.755 -9.812 7.956 1.00 98.06 84 GLY A N 1
ATOM 671 C CA . GLY A 1 84 ? -7.327 -11.169 7.626 1.00 98.06 84 GLY A CA 1
ATOM 672 C C . GLY A 1 84 ? -7.492 -11.480 6.136 1.00 98.06 84 GLY A C 1
ATOM 673 O O . GLY A 1 84 ? -7.077 -10.710 5.274 1.00 98.06 84 GLY A O 1
ATOM 674 N N . ARG A 1 85 ? -8.112 -12.615 5.806 1.00 98.00 85 ARG A N 1
ATOM 675 C CA . ARG A 1 85 ? -8.312 -13.054 4.411 1.00 98.00 85 ARG A CA 1
ATOM 676 C C . ARG A 1 85 ? -9.324 -12.215 3.617 1.00 98.00 85 ARG A C 1
ATOM 678 O O . ARG A 1 85 ? -9.407 -12.401 2.411 1.00 98.00 85 ARG A O 1
ATOM 685 N N . LYS A 1 86 ? -10.068 -11.305 4.258 1.00 98.25 86 LYS A N 1
ATOM 686 C CA . LYS A 1 86 ? -11.078 -10.466 3.586 1.00 98.25 86 LYS A CA 1
ATOM 687 C C . LYS A 1 86 ? -10.472 -9.333 2.753 1.00 98.25 86 LYS A C 1
ATOM 689 O O . LYS A 1 86 ? -1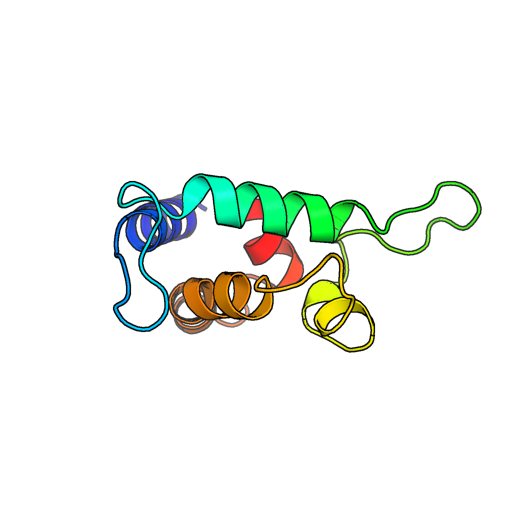1.185 -8.738 1.958 1.00 98.25 86 LYS A O 1
ATOM 694 N N . ILE A 1 87 ? -9.185 -9.034 2.937 1.00 98.38 87 ILE A N 1
ATOM 695 C CA . ILE A 1 87 ? -8.436 -8.108 2.085 1.00 98.38 87 ILE A CA 1
ATOM 696 C C . ILE A 1 87 ? -7.030 -8.651 1.835 1.00 98.38 87 ILE A C 1
ATOM 698 O O . ILE A 1 87 ? -6.324 -9.079 2.763 1.00 98.38 87 ILE A O 1
ATOM 702 N N . SER A 1 88 ? -6.628 -8.679 0.567 1.00 98.75 88 SER A N 1
ATOM 703 C CA . SER A 1 88 ? -5.292 -9.116 0.177 1.00 98.75 88 SER A CA 1
ATOM 704 C C . SER A 1 88 ? -4.260 -8.021 0.471 1.00 98.75 88 SER A C 1
ATOM 706 O O . SER A 1 88 ? -4.596 -6.856 0.666 1.00 98.75 88 SER A O 1
ATOM 708 N N . TRP A 1 89 ? -2.975 -8.381 0.515 1.00 98.81 89 TRP A N 1
ATOM 709 C CA . TRP A 1 89 ? -1.916 -7.366 0.581 1.00 98.81 89 TRP A CA 1
ATOM 710 C C . TRP A 1 89 ? -1.824 -6.536 -0.703 1.00 98.81 89 TRP A C 1
ATOM 712 O O . TRP A 1 89 ? -1.469 -5.367 -0.622 1.00 98.81 89 TRP A O 1
ATOM 722 N N . ALA A 1 90 ? -2.124 -7.134 -1.860 1.00 98.81 90 ALA A N 1
ATOM 723 C CA . ALA A 1 90 ? -2.108 -6.438 -3.142 1.00 98.81 90 ALA A CA 1
ATOM 724 C C . ALA A 1 90 ? -3.120 -5.285 -3.130 1.00 98.81 90 ALA A C 1
ATOM 726 O O . ALA A 1 90 ? -2.739 -4.138 -3.343 1.00 98.81 90 ALA A O 1
ATOM 727 N N . ASP A 1 91 ? -4.365 -5.584 -2.751 1.00 98.81 91 ASP A N 1
ATOM 728 C CA . ASP A 1 91 ? -5.434 -4.588 -2.679 1.00 98.81 91 ASP A CA 1
ATOM 729 C C . ASP A 1 91 ? -5.173 -3.564 -1.577 1.00 98.81 91 ASP A C 1
ATOM 731 O O . ASP A 1 91 ? -5.337 -2.375 -1.805 1.00 98.81 91 ASP A O 1
ATOM 735 N N . LEU A 1 92 ? -4.723 -3.997 -0.391 1.00 98.88 92 LEU A N 1
ATOM 736 C CA . LEU A 1 92 ? -4.488 -3.086 0.733 1.00 98.88 92 LEU A CA 1
ATOM 737 C C . LEU A 1 92 ? -3.414 -2.034 0.425 1.00 98.88 92 LEU A C 1
ATOM 739 O O . LEU A 1 92 ? -3.579 -0.881 0.807 1.00 98.88 92 LEU A O 1
ATOM 743 N N . MET A 1 93 ? -2.323 -2.413 -0.252 1.00 98.81 93 MET A N 1
ATOM 744 C CA . MET A 1 93 ? -1.262 -1.459 -0.600 1.00 98.81 93 MET A CA 1
ATOM 745 C C . MET A 1 93 ? -1.728 -0.413 -1.613 1.00 98.81 93 MET A C 1
ATOM 747 O O . MET A 1 93 ? -1.254 0.714 -1.556 1.00 98.81 93 MET A O 1
ATOM 751 N N . ILE A 1 94 ? -2.628 -0.783 -2.527 1.00 98.75 94 ILE A N 1
ATOM 752 C CA . ILE A 1 94 ? -3.177 0.145 -3.520 1.00 98.75 94 ILE A CA 1
ATOM 753 C C . ILE A 1 94 ? -4.303 0.986 -2.932 1.00 98.75 94 ILE A C 1
ATOM 755 O O . ILE A 1 94 ? -4.320 2.182 -3.154 1.00 98.75 94 ILE A O 1
ATOM 759 N N . LEU A 1 95 ? -5.190 0.396 -2.133 1.00 98.69 95 LEU A N 1
ATOM 760 C CA . LEU A 1 95 ? -6.287 1.108 -1.476 1.00 98.69 95 LEU A CA 1
ATOM 761 C C . LEU A 1 95 ? -5.798 2.178 -0.487 1.00 98.69 95 LEU A C 1
ATOM 763 O O . LEU A 1 95 ? -6.528 3.119 -0.199 1.00 98.69 95 LEU A O 1
ATOM 767 N N . ALA A 1 96 ? -4.604 2.002 0.082 1.00 98.62 96 ALA A N 1
ATOM 768 C CA . ALA A 1 96 ? -4.020 2.963 1.010 1.00 98.62 96 ALA A CA 1
ATOM 769 C C . ALA A 1 96 ? -3.465 4.229 0.332 1.00 98.62 96 ALA A C 1
ATOM 771 O O . ALA A 1 96 ? -3.258 5.215 1.038 1.00 98.62 96 ALA A O 1
ATOM 772 N N . GLY A 1 97 ? -3.168 4.184 -0.972 1.00 96.69 97 GLY A N 1
ATOM 773 C CA . GLY A 1 97 ? -2.669 5.328 -1.743 1.00 96.69 97 GLY A CA 1
ATOM 774 C C . GLY A 1 97 ? -3.777 6.006 -2.526 1.00 96.69 97 GLY A C 1
ATOM 775 O O . GLY A 1 97 ? -3.691 7.244 -2.646 1.00 96.69 97 GLY A O 1
#

Sequence (97 aa):
LDAVVKDLHHVMTDSQDWWPADFGHYGPLFIRMAWHSAGTYRIGDGRGGAGAGQQRFAPLNSWPDNANLDKARRLLWPVKQKYGRKISWADLMILAG

pLDDT: mean 98.49, std 0.92, range [90.19, 98.94]

Secondary structure (DSSP, 8-state):
-HHHHHHHHHHHH--BTTBPPGGG--HHHHHHHHHHHHTT--TTT---SSTT-GGGSTTGGG-GGGTTHHHHHHHTHHHHHHHGGGS-HHHHHHHT-

Radius of gyration: 13.31 Å; chains: 1; bounding box: 33×30×41 Å